Protein AF-A0A7K0YIB4-F1 (afdb_monomer_lite)

Foldseek 3Di:
DDDDDDDPDDPDFDFDDFDDDPDPDPDPPPPDVCRPDGDRDGDDDADDPPLDDCVNVVLVVCQVCQVVVVGHCVRFFPGWDDDPNDIDTDTDPVSPD

Sequence (97 aa):
MSNEVVHNGQPLLEVTSASQGMFGASGSGDTSGFGGLATVVPVPAPSERPYGSYFDVLADELIAALPDFDSSWDKAIEKVVVDHDELTLHVRPSELV

pLDDT: mean 75.06, std 23.52, range [31.98, 98.25]

Structure (mmCIF, N/CA/C/O backbone):
data_AF-A0A7K0YIB4-F1
#
_entry.id   AF-A0A7K0YIB4-F1
#
loop_
_atom_site.group_PDB
_atom_site.id
_atom_site.type_symbol
_atom_site.label_atom_id
_atom_site.label_alt_id
_atom_site.label_comp_id
_atom_site.label_asym_id
_atom_site.label_entity_id
_atom_site.label_seq_id
_atom_site.pdbx_PDB_ins_code
_atom_site.Cartn_x
_atom_site.Cartn_y
_atom_site.Cartn_z
_atom_site.occupancy
_atom_site.B_iso_or_equiv
_atom_site.auth_seq_id
_atom_site.auth_comp_id
_atom_site.auth_asym_id
_atom_site.auth_atom_id
_atom_site.pdbx_PDB_model_num
ATOM 1 N N . MET A 1 1 ? -6.238 -24.673 36.357 1.00 33.84 1 MET A N 1
ATOM 2 C CA . MET A 1 1 ? -7.582 -24.064 36.420 1.00 33.84 1 MET A CA 1
ATOM 3 C C . MET A 1 1 ? -7.373 -22.575 36.165 1.00 33.84 1 MET A C 1
ATOM 5 O O . MET A 1 1 ? -6.890 -21.913 37.064 1.00 33.84 1 MET A O 1
ATOM 9 N N . SER A 1 2 ? -7.495 -22.006 34.972 1.00 31.98 2 SER A N 1
ATOM 10 C CA . SER A 1 2 ? -8.217 -22.407 33.766 1.00 31.98 2 SER A CA 1
ATOM 11 C C . SER A 1 2 ? -7.490 -21.821 32.549 1.00 31.98 2 SER A C 1
ATOM 13 O O . SER A 1 2 ? -7.043 -20.680 32.601 1.00 31.98 2 SER A O 1
ATOM 15 N N . ASN A 1 3 ? -7.346 -22.619 31.491 1.00 39.25 3 ASN A N 1
ATOM 16 C CA . ASN A 1 3 ? -6.929 -22.148 30.172 1.00 39.25 3 ASN A CA 1
ATOM 17 C C . ASN A 1 3 ? -8.028 -21.255 29.595 1.00 39.25 3 ASN A C 1
ATOM 19 O O . ASN A 1 3 ? -9.192 -21.661 29.609 1.00 39.25 3 ASN A O 1
ATOM 23 N N . GLU A 1 4 ? -7.656 -20.119 29.013 1.00 32.69 4 GLU A N 1
ATOM 24 C CA . GLU A 1 4 ? -8.506 -19.452 28.032 1.00 32.69 4 GLU A CA 1
ATOM 25 C C . GLU A 1 4 ? -8.143 -19.976 26.638 1.00 32.69 4 GLU A C 1
ATOM 27 O O . GLU A 1 4 ? -6.976 -20.095 26.261 1.00 32.69 4 GLU A O 1
ATOM 32 N N . VAL A 1 5 ? -9.174 -20.428 25.934 1.00 44.59 5 VAL A N 1
ATOM 33 C CA . VAL A 1 5 ? -9.096 -21.196 24.697 1.00 44.59 5 VAL A CA 1
ATOM 34 C C . VAL A 1 5 ? -9.076 -20.213 23.533 1.00 44.59 5 VAL A C 1
ATOM 36 O O . VAL A 1 5 ? -10.084 -19.562 23.267 1.00 44.59 5 VAL A O 1
ATOM 39 N N . VAL A 1 6 ? -7.958 -20.125 22.809 1.00 44.91 6 VAL A N 1
ATOM 40 C CA . VAL A 1 6 ? -7.934 -19.439 21.511 1.00 44.91 6 VAL A CA 1
ATOM 41 C C . VAL A 1 6 ? -8.725 -20.304 20.527 1.00 44.91 6 VAL A C 1
ATOM 43 O O . VAL A 1 6 ? -8.323 -21.424 20.211 1.00 44.91 6 VAL A O 1
ATOM 46 N N . HIS A 1 7 ? -9.888 -19.819 20.086 1.00 33.84 7 HIS A N 1
ATOM 47 C CA . HIS A 1 7 ? -10.668 -20.481 19.042 1.00 33.84 7 HIS A CA 1
ATOM 48 C C . HIS A 1 7 ? -9.895 -20.446 17.720 1.00 33.84 7 HIS A C 1
ATOM 50 O O . HIS A 1 7 ? -9.468 -19.392 17.250 1.00 33.84 7 HIS A O 1
ATOM 56 N N . ASN A 1 8 ? -9.718 -21.626 17.133 1.00 37.41 8 ASN A N 1
ATOM 57 C CA . ASN A 1 8 ? -8.985 -21.839 15.894 1.00 37.41 8 ASN A CA 1
ATOM 58 C C . ASN A 1 8 ? -9.759 -21.209 14.720 1.00 37.41 8 ASN A C 1
ATOM 60 O O . ASN A 1 8 ? -10.848 -21.683 14.396 1.00 37.41 8 ASN A O 1
ATOM 64 N N . GLY A 1 9 ? -9.214 -20.158 14.096 1.00 36.03 9 GLY A N 1
ATOM 65 C CA . GLY A 1 9 ? -9.779 -19.586 12.864 1.00 36.03 9 GLY A CA 1
ATOM 66 C C . GLY A 1 9 ? -9.771 -18.063 12.716 1.00 36.03 9 GLY A C 1
ATOM 67 O O . GLY A 1 9 ? -10.468 -17.560 11.841 1.00 36.03 9 GLY A O 1
ATOM 68 N N . GLN A 1 10 ? -9.043 -17.304 13.537 1.00 36.25 10 GLN A N 1
ATOM 69 C CA . GLN A 1 10 ? -8.819 -15.874 13.281 1.00 36.25 10 GLN A CA 1
ATOM 70 C C . GLN A 1 10 ? -7.397 -15.684 12.742 1.00 36.25 10 GLN A C 1
ATOM 72 O O . GLN A 1 10 ? -6.473 -16.264 13.323 1.00 36.25 10 GLN A O 1
ATOM 77 N N . PRO A 1 11 ? -7.198 -14.942 11.634 1.00 38.25 11 PRO A N 1
ATOM 78 C CA . PRO A 1 11 ? -5.858 -14.674 11.133 1.00 38.25 11 PRO A CA 1
ATOM 79 C C . PRO A 1 11 ? -5.053 -13.998 12.244 1.00 38.25 11 PRO A C 1
ATOM 81 O O . PRO A 1 11 ? -5.582 -13.171 12.987 1.00 38.25 11 PRO A O 1
ATOM 84 N N . LEU A 1 12 ? -3.795 -14.416 12.390 1.00 45.12 12 LEU A N 1
ATOM 85 C CA . LEU A 1 12 ? -2.864 -13.893 13.381 1.00 45.12 12 LEU A CA 1
ATOM 86 C C . LEU A 1 12 ? -2.778 -12.372 13.191 1.00 45.12 12 LEU A C 1
ATOM 88 O O . LEU A 1 12 ? -2.172 -11.908 12.228 1.00 45.12 12 LEU A O 1
ATOM 92 N N . LEU A 1 13 ? -3.442 -11.607 14.059 1.00 47.88 13 LEU A N 1
ATOM 93 C CA . LEU A 1 13 ? -3.371 -10.153 14.034 1.00 47.88 13 LEU A CA 1
ATOM 94 C C . LEU A 1 13 ? -1.918 -9.777 14.311 1.00 47.88 13 LEU A C 1
ATOM 96 O O . LEU A 1 13 ? -1.404 -10.015 15.405 1.00 47.88 13 LEU A O 1
ATOM 100 N N . GLU A 1 14 ? -1.241 -9.249 13.300 1.00 50.41 14 GLU A N 1
ATOM 101 C CA . GLU A 1 14 ? 0.082 -8.670 13.471 1.00 50.41 14 GLU A CA 1
ATOM 102 C C . GLU A 1 14 ? -0.049 -7.497 14.456 1.00 50.41 14 GLU A C 1
ATOM 104 O O . GLU A 1 14 ? -0.951 -6.669 14.337 1.00 50.41 14 GLU A O 1
ATOM 109 N N . VAL A 1 15 ? 0.791 -7.483 15.492 1.00 53.59 15 VAL A N 1
ATOM 110 C CA . VAL A 1 15 ? 0.745 -6.490 16.574 1.00 53.59 15 VAL A CA 1
ATOM 111 C C . VAL A 1 15 ? 1.860 -5.483 16.333 1.00 53.59 15 VAL A C 1
ATOM 113 O O . VAL A 1 15 ? 3.034 -5.824 16.445 1.00 53.59 15 VAL A O 1
ATOM 116 N N . THR A 1 16 ? 1.508 -4.239 16.013 1.00 51.38 16 THR A N 1
ATOM 117 C CA . THR A 1 16 ? 2.479 -3.195 15.635 1.00 51.38 16 THR A CA 1
ATOM 118 C C . THR A 1 16 ? 3.004 -2.359 16.801 1.00 51.38 16 THR A C 1
ATOM 120 O O . THR A 1 16 ? 4.032 -1.704 16.650 1.00 51.38 16 THR A O 1
ATOM 123 N N . SER A 1 17 ? 2.369 -2.366 17.979 1.00 48.00 17 SER A N 1
ATOM 124 C CA . SER A 1 17 ? 2.920 -1.666 19.150 1.00 48.00 17 SER A CA 1
ATOM 125 C C . SER A 1 17 ? 2.371 -2.164 20.489 1.00 48.00 17 SER A C 1
ATOM 127 O O . SER A 1 17 ? 1.209 -2.543 20.600 1.00 48.00 17 SER A O 1
ATOM 129 N N . ALA A 1 18 ? 3.219 -2.122 21.520 1.00 55.25 18 ALA A N 1
ATOM 130 C CA . ALA A 1 18 ? 2.836 -2.230 22.924 1.00 55.25 18 ALA A CA 1
ATOM 131 C C . ALA A 1 18 ? 3.312 -0.955 23.638 1.00 55.25 18 ALA A C 1
ATOM 133 O O . ALA A 1 18 ? 4.514 -0.717 23.745 1.00 55.25 18 ALA A O 1
ATOM 134 N N . SER A 1 19 ? 2.389 -0.106 24.095 1.00 50.84 19 SER A N 1
ATOM 135 C CA . SER A 1 19 ? 2.742 1.074 24.892 1.00 50.84 19 SER A CA 1
ATOM 136 C C . SER A 1 19 ? 2.901 0.667 26.359 1.00 50.84 19 SER A C 1
ATOM 138 O O . SER A 1 19 ? 1.950 0.194 26.977 1.00 50.84 19 SER A O 1
ATOM 140 N N . GLN A 1 20 ? 4.103 0.825 26.921 1.00 52.47 20 GLN A N 1
ATOM 141 C CA . GLN A 1 20 ? 4.303 0.793 28.372 1.00 52.47 20 GLN A CA 1
ATOM 142 C C . GLN A 1 20 ? 4.018 2.193 28.931 1.00 52.47 20 GLN A C 1
ATOM 144 O O . GLN A 1 20 ? 4.462 3.190 28.365 1.00 52.47 20 GLN A O 1
ATOM 149 N N . GLY A 1 21 ? 3.237 2.264 30.014 1.00 52.06 21 GLY A N 1
ATOM 150 C CA . GLY A 1 21 ? 2.738 3.518 30.586 1.00 52.06 21 GLY A CA 1
ATOM 151 C C . GLY A 1 21 ? 3.818 4.587 30.807 1.00 52.06 21 GLY A C 1
ATOM 152 O O . GLY A 1 21 ? 4.951 4.291 31.172 1.00 52.06 21 GLY A O 1
ATOM 153 N N . MET A 1 22 ? 3.440 5.854 30.617 1.00 50.88 22 MET A N 1
ATOM 154 C CA . MET A 1 22 ? 4.346 7.014 30.527 1.00 50.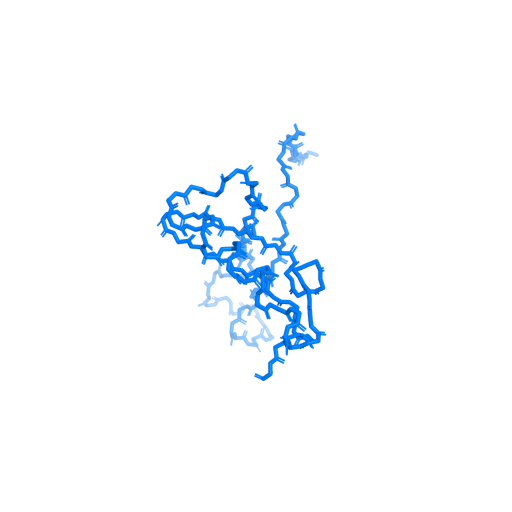88 22 MET A CA 1
ATOM 155 C C . MET A 1 22 ? 5.076 7.425 31.824 1.00 50.88 22 MET A C 1
ATOM 157 O O . MET A 1 22 ? 5.762 8.445 31.834 1.00 50.88 22 MET A O 1
ATOM 161 N N . PHE A 1 23 ? 4.952 6.680 32.926 1.00 53.09 23 PHE A N 1
ATOM 162 C CA . PHE A 1 23 ? 5.500 7.084 34.224 1.00 53.09 23 PHE A CA 1
ATOM 163 C C . PHE A 1 23 ? 6.409 5.997 34.808 1.00 53.09 23 PHE A C 1
ATOM 165 O O . PHE A 1 23 ? 5.945 4.966 35.287 1.00 53.09 23 PHE A O 1
ATOM 172 N N . GLY A 1 24 ? 7.722 6.252 34.779 1.00 51.28 24 GLY A N 1
ATOM 173 C CA . GLY A 1 24 ? 8.783 5.381 35.298 1.00 51.28 24 GLY A CA 1
ATOM 174 C C . GLY A 1 24 ? 8.864 5.318 36.828 1.00 51.28 24 GLY A C 1
ATOM 175 O O . GLY A 1 24 ? 9.915 5.591 37.402 1.00 51.28 24 GLY A O 1
ATOM 176 N N . ALA A 1 25 ? 7.766 4.984 37.507 1.00 49.44 25 ALA A N 1
ATOM 177 C CA . ALA A 1 25 ? 7.753 4.821 38.956 1.00 49.44 25 ALA A CA 1
ATOM 178 C C . ALA A 1 25 ? 8.293 3.437 39.366 1.00 49.44 25 ALA A C 1
ATOM 180 O O . ALA A 1 25 ? 7.665 2.409 39.124 1.00 49.44 25 ALA A O 1
ATOM 181 N N . SER A 1 26 ? 9.442 3.404 40.047 1.00 47.16 26 SER A N 1
ATOM 182 C CA . SER A 1 26 ? 9.929 2.227 40.775 1.00 47.16 26 SER A CA 1
ATOM 183 C C . SER A 1 26 ? 9.328 2.203 42.190 1.00 47.16 26 SER A C 1
ATOM 185 O O . SER A 1 26 ? 9.954 2.649 43.151 1.00 47.16 26 SER A O 1
ATOM 187 N N . GLY A 1 27 ? 8.086 1.741 42.331 1.00 58.06 27 GLY A N 1
ATOM 188 C CA . GLY A 1 27 ? 7.421 1.586 43.633 1.00 58.06 27 GLY A CA 1
ATOM 189 C C . GLY A 1 27 ? 5.915 1.348 43.506 1.00 58.06 27 GLY A C 1
ATOM 190 O O . GLY A 1 27 ? 5.342 1.646 42.463 1.00 58.06 27 GLY A O 1
ATOM 191 N N . SER A 1 28 ? 5.265 0.823 44.559 1.00 53.84 28 SER A N 1
ATOM 192 C CA . SER A 1 28 ? 3.832 0.442 44.570 1.00 53.84 28 SER A CA 1
ATOM 193 C C . SER A 1 28 ? 2.854 1.633 44.614 1.00 53.84 28 SER A C 1
ATOM 195 O O . SER A 1 28 ? 1.821 1.585 45.281 1.00 53.84 28 SER A O 1
ATOM 197 N N . GLY A 1 29 ? 3.200 2.726 43.940 1.00 51.31 29 GLY A N 1
ATOM 198 C CA . GLY A 1 29 ? 2.346 3.889 43.748 1.00 51.31 29 GLY A CA 1
ATOM 199 C C . GLY A 1 29 ? 1.604 3.770 42.427 1.00 51.31 29 GLY A C 1
ATOM 200 O O . GLY A 1 29 ? 1.908 4.488 41.481 1.00 51.31 29 GLY A O 1
ATOM 201 N N . ASP A 1 30 ? 0.664 2.833 42.362 1.00 56.66 30 ASP A N 1
ATOM 202 C CA . ASP A 1 30 ? -0.389 2.830 41.352 1.00 56.66 30 ASP A CA 1
ATOM 203 C C . ASP A 1 30 ? -1.185 4.142 41.474 1.00 56.66 30 ASP A C 1
ATOM 205 O O . ASP A 1 30 ? -2.007 4.309 42.373 1.00 56.66 30 ASP A O 1
ATOM 209 N N . THR A 1 31 ? -0.920 5.088 40.578 1.00 50.00 31 THR A N 1
ATOM 210 C CA . THR A 1 31 ? -1.813 6.227 40.316 1.00 50.00 31 THR A CA 1
ATOM 211 C C . THR A 1 31 ? -2.302 6.244 38.873 1.00 50.00 31 THR A C 1
ATOM 213 O O . THR A 1 31 ? -2.720 7.283 38.367 1.00 50.00 31 THR A O 1
ATOM 216 N N . SER A 1 32 ? -2.278 5.098 38.192 1.00 54.75 32 SER A N 1
ATOM 217 C CA . SER A 1 32 ? -2.786 5.006 36.824 1.00 54.75 32 SER A CA 1
ATOM 218 C C . SER A 1 32 ? -3.750 3.842 36.615 1.00 54.75 32 SER A C 1
ATOM 220 O O . SER A 1 32 ? -4.578 3.930 35.722 1.00 54.75 32 SER A O 1
ATOM 222 N N . GLY A 1 33 ? -3.705 2.757 37.394 1.00 49.81 33 GLY A N 1
ATOM 223 C CA . GLY A 1 33 ? -4.517 1.565 37.123 1.00 49.81 33 GLY A CA 1
ATOM 224 C C . GLY A 1 33 ? -4.266 0.915 35.746 1.00 49.81 33 GLY A C 1
ATOM 225 O O . GLY A 1 33 ? -4.926 -0.061 35.403 1.00 49.81 33 GLY A O 1
ATOM 226 N N . PHE A 1 34 ? -3.304 1.410 34.953 1.00 55.09 34 PHE A N 1
ATOM 227 C CA . PHE A 1 34 ? -3.016 0.970 33.579 1.00 55.09 34 PHE A CA 1
ATOM 228 C C . PHE A 1 34 ? -1.896 -0.085 33.503 1.00 55.09 34 PHE A C 1
ATOM 230 O O . PHE A 1 34 ? -1.441 -0.408 32.409 1.00 55.09 34 PHE A O 1
ATOM 237 N N . GLY A 1 35 ? -1.457 -0.653 34.637 1.00 49.91 35 GLY A N 1
ATOM 238 C CA . GLY A 1 35 ? -0.302 -1.567 34.760 1.00 49.91 35 GLY A CA 1
ATOM 239 C C . GLY A 1 35 ? -0.360 -2.884 33.964 1.00 49.91 35 GLY A C 1
ATOM 240 O O . GLY A 1 35 ? 0.533 -3.714 34.104 1.00 49.91 35 GLY A O 1
ATOM 241 N N . GLY A 1 36 ? -1.378 -3.078 33.126 1.00 55.41 36 GLY A N 1
ATOM 242 C CA . GLY A 1 36 ? -1.501 -4.211 32.211 1.00 55.41 36 GLY A CA 1
ATOM 243 C C . GLY A 1 36 ? -2.324 -3.929 30.951 1.00 55.41 36 GLY A C 1
ATOM 244 O O . GLY A 1 36 ? -2.680 -4.874 30.254 1.00 55.41 36 GLY A O 1
ATOM 245 N N . LEU A 1 37 ? -2.657 -2.667 30.645 1.00 55.28 37 LEU A N 1
ATOM 246 C CA . LEU A 1 37 ? -3.447 -2.339 29.454 1.00 55.28 37 LEU A CA 1
ATOM 247 C C . LEU A 1 37 ? -2.534 -2.226 28.230 1.00 55.28 37 LEU A C 1
ATOM 249 O O . LEU A 1 37 ? -2.117 -1.144 27.827 1.00 55.28 37 LEU A O 1
ATOM 253 N N . ALA A 1 38 ? -2.218 -3.380 27.647 1.00 59.88 38 ALA A N 1
ATOM 254 C CA . ALA A 1 38 ? -1.689 -3.458 26.296 1.00 59.88 38 ALA A CA 1
ATOM 255 C C . ALA A 1 38 ? -2.851 -3.277 25.309 1.00 59.88 38 ALA A C 1
ATOM 257 O O . ALA A 1 38 ? -3.704 -4.154 25.171 1.00 59.88 38 ALA A O 1
ATOM 258 N N . THR A 1 39 ? -2.899 -2.135 24.626 1.00 59.78 39 THR A N 1
ATOM 259 C CA . THR A 1 39 ? -3.812 -1.954 23.494 1.00 59.78 39 THR A CA 1
ATOM 260 C C . THR A 1 39 ? -3.291 -2.776 22.324 1.00 59.78 39 THR A C 1
ATOM 262 O O . THR A 1 39 ? -2.270 -2.436 21.731 1.00 59.78 39 THR A O 1
ATOM 265 N N . VAL A 1 40 ? -3.986 -3.862 21.989 1.00 57.50 40 VAL A N 1
ATOM 266 C CA . VAL A 1 40 ? -3.740 -4.595 20.745 1.00 57.50 40 VAL A CA 1
ATOM 267 C C . VAL A 1 40 ? -4.378 -3.795 19.618 1.00 57.50 40 VAL A C 1
ATOM 269 O O . VAL A 1 40 ? -5.601 -3.695 19.549 1.00 57.50 40 VAL A O 1
ATOM 272 N N . VAL A 1 41 ? -3.556 -3.207 18.750 1.00 65.19 41 VAL A N 1
ATOM 273 C CA . VAL A 1 41 ? -4.040 -2.608 17.503 1.00 65.19 41 VAL A CA 1
ATOM 274 C C . VAL A 1 41 ? -4.013 -3.703 16.436 1.00 65.19 41 VAL A C 1
ATOM 276 O O . VAL A 1 41 ? -2.920 -4.146 16.079 1.00 65.19 41 VAL A O 1
ATOM 279 N N . PRO A 1 42 ? -5.174 -4.188 15.959 1.00 66.19 42 PRO A N 1
ATOM 280 C CA . PRO A 1 42 ? -5.208 -5.174 14.892 1.00 66.19 42 PRO A CA 1
ATOM 281 C C . PRO A 1 42 ? -4.660 -4.552 13.609 1.00 66.19 42 PRO A C 1
ATOM 283 O O . PRO A 1 42 ? -5.141 -3.514 13.159 1.00 66.19 42 PRO A O 1
ATOM 286 N N . VAL A 1 43 ? -3.670 -5.196 12.999 1.00 71.12 43 VAL A N 1
ATOM 287 C CA . VAL A 1 43 ? -3.255 -4.864 11.636 1.00 71.12 43 VAL A CA 1
ATOM 288 C C . VAL A 1 43 ? -4.277 -5.458 10.657 1.00 71.12 43 VAL A C 1
ATOM 290 O O . VAL A 1 43 ? -4.514 -6.668 10.703 1.00 71.12 43 VAL A O 1
ATOM 293 N N . PRO A 1 44 ? -4.882 -4.651 9.764 1.00 81.81 44 PRO A N 1
ATOM 294 C CA . PRO A 1 44 ? -5.842 -5.156 8.788 1.00 81.81 44 PRO A CA 1
ATOM 295 C C . PRO A 1 44 ? -5.204 -6.177 7.845 1.00 81.81 44 PRO A C 1
ATOM 297 O O . PRO A 1 44 ? -4.042 -6.025 7.449 1.00 81.81 44 PRO A O 1
ATOM 300 N N . ALA A 1 45 ? -5.969 -7.197 7.459 1.00 88.12 45 ALA A N 1
ATOM 301 C CA . ALA A 1 45 ? -5.551 -8.155 6.442 1.00 88.12 45 ALA A CA 1
ATOM 302 C C . ALA A 1 45 ? -5.382 -7.468 5.067 1.00 88.12 45 ALA A C 1
ATOM 304 O O . ALA A 1 45 ? -6.032 -6.450 4.819 1.00 88.12 45 ALA A O 1
ATOM 305 N N . PRO A 1 46 ? -4.518 -7.995 4.177 1.00 93.62 46 PRO A N 1
ATOM 306 C CA . PRO A 1 46 ? -4.439 -7.533 2.793 1.00 93.62 46 PRO A CA 1
ATOM 307 C C . PRO A 1 46 ? -5.804 -7.621 2.103 1.00 93.62 46 PRO A C 1
ATOM 309 O O . PRO A 1 46 ? -6.478 -8.646 2.189 1.00 93.62 46 PRO A O 1
ATOM 312 N N . SER A 1 47 ? -6.176 -6.571 1.379 1.00 95.94 47 SER A N 1
ATOM 313 C CA . SER A 1 47 ? -7.291 -6.607 0.437 1.00 95.94 47 SER A CA 1
ATOM 314 C C . SER A 1 47 ? -6.867 -7.316 -0.848 1.00 95.94 47 SER A C 1
ATOM 316 O O . SER A 1 47 ? -5.734 -7.168 -1.307 1.00 95.94 47 SER A O 1
ATOM 318 N N . GLU A 1 48 ? -7.786 -8.070 -1.447 1.00 94.38 48 GLU A N 1
ATOM 319 C CA . GLU A 1 48 ? -7.580 -8.711 -2.747 1.00 94.38 48 GLU A CA 1
ATOM 320 C C . GLU A 1 48 ? -8.162 -7.851 -3.871 1.00 94.38 48 GLU A C 1
ATOM 322 O O . GLU A 1 48 ? -9.112 -7.095 -3.669 1.00 94.38 48 GLU A O 1
ATOM 327 N N . ARG A 1 49 ? -7.592 -7.974 -5.072 1.00 93.00 49 ARG A N 1
ATOM 328 C CA . ARG A 1 49 ? -8.152 -7.349 -6.274 1.00 93.00 49 ARG A CA 1
ATOM 329 C C . ARG A 1 49 ? -9.398 -8.116 -6.760 1.00 93.00 49 ARG A C 1
ATOM 331 O O . ARG A 1 49 ? -9.406 -9.344 -6.676 1.00 93.00 49 ARG A O 1
ATOM 338 N N . PRO A 1 50 ? -10.395 -7.445 -7.368 1.00 95.50 50 PRO A N 1
ATOM 339 C CA . PRO A 1 50 ? -10.478 -5.997 -7.56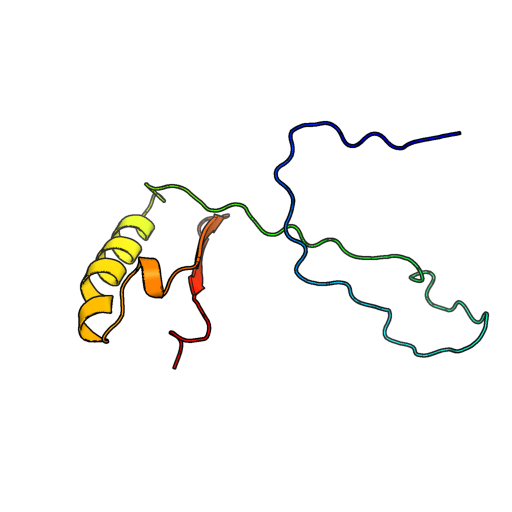8 1.00 95.50 50 PRO A CA 1
ATOM 340 C C . PRO A 1 50 ? -10.761 -5.256 -6.255 1.00 95.50 50 PRO A C 1
ATOM 342 O O . PRO A 1 50 ? -11.585 -5.689 -5.453 1.00 95.50 50 PRO A O 1
ATOM 345 N N . TYR A 1 51 ? -10.084 -4.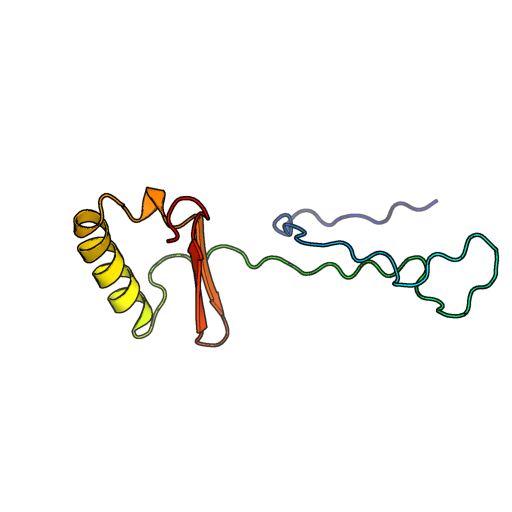127 -6.063 1.00 94.69 51 TYR A N 1
ATOM 346 C CA . TYR A 1 51 ? -10.225 -3.268 -4.886 1.00 94.69 51 TYR A CA 1
ATOM 347 C C . TYR A 1 51 ? -11.547 -2.490 -4.885 1.00 94.69 51 TYR A C 1
ATOM 349 O O . TYR A 1 51 ? -12.043 -2.105 -3.827 1.00 94.69 51 TYR A O 1
ATOM 357 N N . GLY A 1 52 ? -12.131 -2.281 -6.064 1.00 93.38 52 GLY A N 1
ATOM 358 C CA . GLY A 1 52 ? -13.355 -1.526 -6.266 1.00 93.38 52 GLY A CA 1
ATOM 359 C C . GLY A 1 52 ? -13.120 -0.025 -6.451 1.00 93.38 52 GLY A C 1
ATOM 360 O O . GLY A 1 52 ? -12.031 0.510 -6.233 1.00 93.38 52 GLY A O 1
ATOM 361 N N . SER A 1 53 ? -14.190 0.677 -6.844 1.00 94.50 53 SER A N 1
ATOM 362 C CA . SER A 1 53 ? -14.182 2.128 -7.087 1.00 94.50 53 SER A CA 1
ATOM 363 C C . SER A 1 53 ? -13.071 2.553 -8.069 1.00 94.50 53 SER A C 1
ATOM 365 O O . SER A 1 53 ? -12.735 1.824 -9.001 1.00 94.50 53 SER A O 1
ATOM 367 N N . TYR A 1 54 ? -12.510 3.749 -7.893 1.00 96.25 54 TYR A N 1
ATOM 368 C CA . TYR A 1 54 ? -11.360 4.246 -8.649 1.00 96.25 54 TYR A CA 1
ATOM 369 C C . TYR A 1 54 ? -10.015 3.681 -8.153 1.00 96.25 54 TYR A C 1
ATOM 371 O O . TYR A 1 54 ? -8.972 4.003 -8.725 1.00 96.25 54 TYR A O 1
ATOM 379 N N . PHE A 1 55 ? -10.008 2.847 -7.106 1.00 97.94 55 PHE A N 1
ATOM 380 C CA . PHE A 1 55 ? -8.776 2.318 -6.515 1.00 97.94 55 PHE A CA 1
ATOM 381 C C . PHE A 1 55 ? -8.049 1.355 -7.445 1.00 97.94 55 PHE A C 1
ATOM 383 O O . PHE A 1 55 ? -6.822 1.383 -7.499 1.00 97.94 55 PHE A O 1
ATOM 390 N N . ASP A 1 56 ? -8.785 0.547 -8.211 1.00 97.31 56 ASP A N 1
ATOM 391 C CA . ASP A 1 56 ? -8.182 -0.336 -9.213 1.00 97.31 56 ASP A CA 1
ATOM 392 C C . ASP A 1 56 ? -7.417 0.467 -10.270 1.00 97.31 56 ASP A C 1
ATOM 394 O O . ASP A 1 56 ? -6.271 0.143 -10.569 1.00 97.31 56 ASP A O 1
ATOM 398 N N . VAL A 1 57 ? -8.000 1.578 -10.736 1.00 97.94 57 VAL A N 1
ATOM 399 C CA . VAL A 1 57 ? -7.357 2.483 -11.699 1.00 97.94 57 VAL A CA 1
ATOM 400 C C . VAL A 1 57 ? -6.087 3.090 -11.108 1.00 97.94 57 VAL A C 1
ATOM 402 O O . VAL A 1 57 ? -5.047 3.048 -11.749 1.00 97.94 57 VAL A O 1
ATOM 405 N N . LEU A 1 58 ? -6.127 3.605 -9.873 1.00 97.31 58 LEU A N 1
ATOM 406 C CA . LEU A 1 58 ? -4.923 4.150 -9.231 1.00 97.31 58 LEU A CA 1
ATOM 407 C C . LEU A 1 58 ? -3.821 3.106 -9.068 1.00 97.31 58 LEU A C 1
ATOM 409 O O . LEU A 1 58 ? -2.648 3.405 -9.279 1.00 97.31 58 LEU A O 1
ATOM 413 N N . ALA A 1 59 ? -4.192 1.890 -8.676 1.00 97.31 59 ALA A N 1
ATOM 414 C CA . ALA A 1 59 ? -3.234 0.816 -8.518 1.00 97.31 59 ALA A CA 1
ATOM 415 C C . ALA A 1 59 ? -2.642 0.396 -9.878 1.00 97.31 59 ALA A C 1
ATOM 417 O O . ALA A 1 59 ? -1.438 0.182 -9.956 1.00 97.31 59 ALA A O 1
ATOM 418 N N . ASP A 1 60 ? -3.436 0.349 -10.950 1.00 97.62 60 ASP A N 1
ATOM 419 C CA . ASP A 1 60 ? -2.949 0.065 -12.308 1.00 97.62 60 ASP A CA 1
ATOM 420 C C . ASP A 1 60 ? -2.023 1.167 -12.846 1.00 97.62 60 ASP A C 1
ATOM 422 O O . ASP A 1 60 ? -0.958 0.865 -13.384 1.00 97.62 60 ASP A O 1
ATOM 426 N N . GLU A 1 61 ? -2.372 2.438 -12.641 1.00 98.19 61 GLU A N 1
ATOM 427 C CA . GLU A 1 61 ? -1.522 3.575 -13.015 1.00 98.19 61 GLU A CA 1
ATOM 428 C C . GLU A 1 61 ? -0.197 3.563 -12.238 1.00 98.19 61 GLU A C 1
ATOM 430 O O . GLU A 1 61 ? 0.864 3.799 -12.815 1.00 98.19 61 GLU A O 1
ATOM 435 N N . LEU A 1 62 ? -0.215 3.215 -10.945 1.00 96.38 62 LEU A N 1
ATOM 436 C CA . LEU A 1 62 ? 1.016 3.084 -10.165 1.00 96.38 62 LEU A CA 1
ATOM 437 C C . LEU A 1 62 ? 1.875 1.908 -10.655 1.00 96.38 62 LEU A C 1
ATOM 439 O O . LEU A 1 62 ? 3.087 2.059 -10.787 1.00 96.38 62 LEU A O 1
ATOM 443 N N . ILE A 1 63 ? 1.267 0.758 -10.975 1.00 97.38 63 ILE A N 1
ATOM 444 C CA . ILE A 1 63 ? 1.971 -0.384 -11.587 1.00 97.38 63 ILE A CA 1
ATOM 445 C C . ILE A 1 63 ? 2.660 0.043 -12.888 1.00 97.38 63 ILE A C 1
ATOM 447 O O . ILE A 1 63 ? 3.800 -0.357 -13.130 1.00 97.38 63 ILE A O 1
ATOM 451 N N . ALA A 1 64 ? 1.987 0.853 -13.708 1.00 98.25 64 ALA A N 1
ATOM 452 C CA . ALA A 1 64 ? 2.524 1.342 -14.972 1.00 98.25 64 ALA A CA 1
ATOM 453 C C . ALA A 1 64 ? 3.642 2.383 -14.794 1.00 98.25 64 ALA A C 1
ATOM 455 O O . ALA A 1 64 ? 4.580 2.388 -15.585 1.00 98.25 64 ALA A O 1
ATOM 456 N N . ALA A 1 65 ? 3.561 3.235 -13.767 1.00 97.62 65 ALA A N 1
ATOM 457 C CA . ALA A 1 65 ? 4.503 4.333 -13.546 1.00 97.62 65 ALA A CA 1
ATOM 458 C C . ALA A 1 65 ? 5.777 3.929 -12.781 1.00 97.62 65 ALA A C 1
ATOM 460 O O . ALA A 1 65 ? 6.838 4.492 -13.030 1.00 97.62 65 ALA A O 1
ATOM 461 N N . LEU A 1 66 ? 5.710 2.965 -11.852 1.00 96.19 66 LEU A N 1
ATOM 462 C CA . LEU A 1 66 ? 6.859 2.565 -11.017 1.00 96.19 66 LEU A CA 1
ATOM 463 C C . LEU A 1 66 ? 8.139 2.179 -11.796 1.00 96.19 66 LEU A C 1
ATOM 465 O O . LEU A 1 66 ? 9.225 2.525 -11.317 1.00 96.19 66 LEU A O 1
ATOM 469 N N . PRO A 1 67 ? 8.067 1.519 -12.971 1.00 97.25 67 PRO A N 1
ATOM 470 C CA . PRO A 1 67 ? 9.249 1.223 -13.780 1.00 97.25 67 PRO A CA 1
ATOM 471 C C . PRO A 1 67 ? 10.057 2.456 -14.203 1.00 97.25 67 PRO A C 1
ATOM 473 O O . PRO A 1 67 ? 11.275 2.350 -14.327 1.00 97.25 67 PRO A O 1
ATOM 476 N N . ASP A 1 68 ? 9.423 3.622 -14.361 1.00 96.75 68 ASP A N 1
ATOM 477 C CA . ASP A 1 68 ? 10.114 4.875 -14.708 1.00 96.75 68 ASP A CA 1
ATOM 478 C C . ASP A 1 68 ? 11.019 5.387 -13.567 1.00 96.75 68 ASP A C 1
ATOM 480 O O . ASP A 1 68 ? 11.847 6.275 -13.772 1.00 96.75 68 ASP A O 1
ATOM 484 N N . PHE A 1 69 ? 10.883 4.810 -12.367 1.00 93.88 69 PHE A N 1
ATOM 485 C CA . PHE A 1 69 ? 11.628 5.154 -11.153 1.00 93.88 69 PHE A CA 1
ATOM 486 C C . PHE A 1 69 ? 12.513 3.998 -10.648 1.00 93.88 69 PHE A C 1
ATOM 488 O O . PHE A 1 69 ? 12.817 3.937 -9.457 1.00 93.88 69 PHE A O 1
ATOM 495 N N . ASP A 1 70 ? 12.902 3.056 -11.518 1.00 95.69 70 ASP A N 1
ATOM 496 C CA . ASP A 1 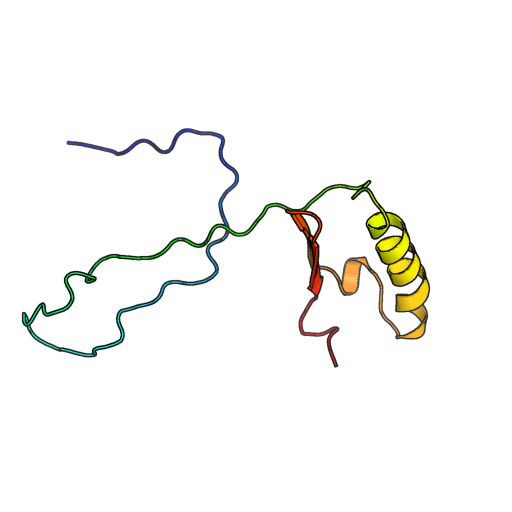70 ? 13.686 1.856 -11.159 1.00 95.69 70 ASP A CA 1
ATOM 497 C C . ASP A 1 70 ? 13.043 1.015 -10.026 1.00 95.69 70 ASP A C 1
ATOM 499 O O . ASP A 1 70 ? 13.714 0.365 -9.203 1.00 95.69 70 ASP A O 1
ATOM 503 N N . SER A 1 71 ? 11.708 1.012 -9.978 1.00 96.69 71 SER A N 1
ATOM 504 C CA . SER A 1 71 ? 10.920 0.250 -9.011 1.00 96.69 71 SER A CA 1
ATOM 505 C C . SER A 1 71 ? 9.853 -0.614 -9.693 1.00 96.69 71 SER A C 1
ATOM 507 O O . SER A 1 71 ? 9.676 -0.606 -10.910 1.00 96.69 71 SER A O 1
ATOM 509 N N . SER A 1 72 ? 9.165 -1.434 -8.906 1.00 97.56 72 SER A N 1
ATOM 510 C CA . SER A 1 72 ? 8.046 -2.258 -9.359 1.00 97.56 72 SER A CA 1
ATOM 511 C C . SER A 1 72 ? 7.053 -2.456 -8.223 1.00 97.56 72 SER A C 1
ATOM 513 O O . SER A 1 72 ? 7.393 -2.277 -7.053 1.00 97.56 72 SER A O 1
ATOM 515 N N . TRP A 1 73 ? 5.825 -2.847 -8.556 1.00 96.50 73 TRP A N 1
ATOM 516 C CA . TRP A 1 73 ? 4.778 -3.057 -7.557 1.00 96.50 73 TRP A CA 1
ATOM 517 C C . TRP A 1 73 ? 5.193 -4.058 -6.472 1.00 96.50 73 TRP A C 1
ATOM 519 O O . TRP A 1 73 ? 5.152 -3.730 -5.291 1.00 96.50 73 TRP A O 1
ATOM 529 N N . ASP A 1 74 ? 5.687 -5.234 -6.867 1.00 96.25 74 ASP A N 1
ATOM 530 C CA . ASP A 1 74 ? 6.105 -6.287 -5.928 1.00 96.25 74 ASP A CA 1
ATOM 531 C C . ASP A 1 74 ? 7.341 -5.900 -5.098 1.00 96.25 74 ASP A C 1
ATOM 533 O O . ASP A 1 74 ? 7.572 -6.429 -4.006 1.00 96.25 74 ASP A O 1
ATOM 537 N N . LYS A 1 75 ? 8.160 -4.978 -5.619 1.00 96.69 75 LYS A N 1
ATOM 538 C CA . LYS A 1 75 ? 9.327 -4.440 -4.918 1.00 96.69 75 LYS A CA 1
ATOM 539 C C . LYS A 1 75 ? 8.901 -3.413 -3.869 1.00 96.69 75 LYS A C 1
ATOM 541 O O . LYS A 1 75 ? 9.367 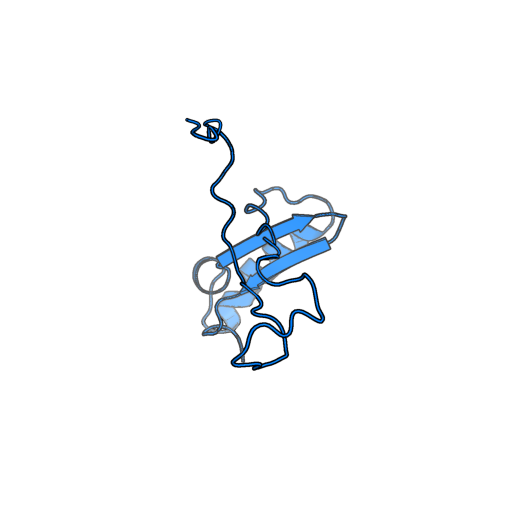-3.497 -2.735 1.00 96.69 75 LYS A O 1
ATOM 546 N N . ALA A 1 76 ? 8.015 -2.485 -4.228 1.00 96.94 76 ALA A N 1
ATOM 547 C CA . ALA A 1 76 ? 7.628 -1.349 -3.396 1.00 96.94 76 ALA A CA 1
ATOM 548 C C . ALA A 1 76 ? 6.503 -1.640 -2.404 1.00 96.94 76 ALA A C 1
ATOM 550 O O . ALA A 1 76 ? 6.563 -1.157 -1.276 1.00 96.94 76 ALA A O 1
ATOM 551 N N . ILE A 1 77 ? 5.486 -2.407 -2.789 1.00 96.62 77 ILE A N 1
ATOM 552 C CA . ILE A 1 77 ? 4.257 -2.559 -2.008 1.00 96.62 77 ILE A CA 1
ATOM 553 C C . ILE A 1 77 ? 4.293 -3.866 -1.214 1.00 96.62 77 ILE A C 1
ATOM 555 O O . ILE A 1 77 ? 4.380 -4.955 -1.773 1.00 96.62 77 ILE A O 1
ATOM 559 N N . GLU A 1 78 ? 4.205 -3.767 0.111 1.00 95.25 78 GLU A N 1
ATOM 560 C CA . GLU A 1 78 ? 4.130 -4.920 1.017 1.00 95.25 78 GLU A CA 1
ATOM 561 C C . GLU A 1 78 ? 2.701 -5.438 1.161 1.00 95.25 78 GLU A C 1
ATOM 563 O O . GLU A 1 78 ? 2.468 -6.644 1.232 1.00 95.25 78 GLU A O 1
ATOM 568 N N . LYS A 1 79 ? 1.741 -4.514 1.237 1.00 94.69 79 LYS A N 1
ATOM 569 C CA . LYS A 1 79 ? 0.331 -4.814 1.466 1.00 94.69 79 LYS A CA 1
ATOM 570 C C . LYS A 1 79 ? -0.540 -3.668 0.974 1.00 94.69 79 LYS A C 1
ATOM 572 O O . LYS A 1 79 ? -0.211 -2.502 1.181 1.00 94.69 79 LYS A O 1
ATOM 577 N N . VAL A 1 80 ? -1.693 -4.008 0.411 1.00 96.75 80 VAL A N 1
ATOM 578 C CA . VAL A 1 80 ? -2.780 -3.057 0.159 1.00 96.75 80 VAL A CA 1
ATOM 579 C C . VAL A 1 80 ? -3.919 -3.331 1.125 1.00 96.75 80 VAL A C 1
ATOM 581 O O . VAL A 1 80 ? -4.252 -4.489 1.362 1.00 96.75 80 VAL A O 1
ATOM 584 N N . VAL A 1 81 ? -4.504 -2.277 1.681 1.00 96.31 81 VAL A N 1
ATOM 585 C CA . VAL A 1 81 ? -5.711 -2.345 2.508 1.00 96.31 81 VAL A CA 1
ATOM 586 C C . VAL A 1 81 ? -6.712 -1.340 1.962 1.00 96.31 81 VAL A C 1
ATOM 588 O O . VAL A 1 81 ? -6.373 -0.175 1.774 1.00 96.31 81 VAL A O 1
ATOM 591 N N . VAL A 1 82 ? -7.934 -1.796 1.724 1.00 95.81 82 VAL A N 1
ATOM 592 C CA . VAL A 1 82 ? -9.095 -0.955 1.449 1.00 95.81 82 VAL A CA 1
ATOM 593 C C . VAL A 1 82 ? -10.076 -1.133 2.592 1.00 95.81 82 VAL A C 1
ATOM 595 O O . VAL A 1 82 ? -10.526 -2.249 2.851 1.00 95.81 82 VAL A O 1
ATOM 598 N N . ASP A 1 83 ? -10.390 -0.041 3.273 1.00 93.88 83 ASP A N 1
ATOM 599 C CA . ASP A 1 83 ? -11.335 -0.023 4.384 1.00 93.88 83 ASP A CA 1
ATOM 600 C C . ASP A 1 83 ? -12.029 1.341 4.445 1.00 93.88 83 ASP A C 1
ATOM 602 O O . AS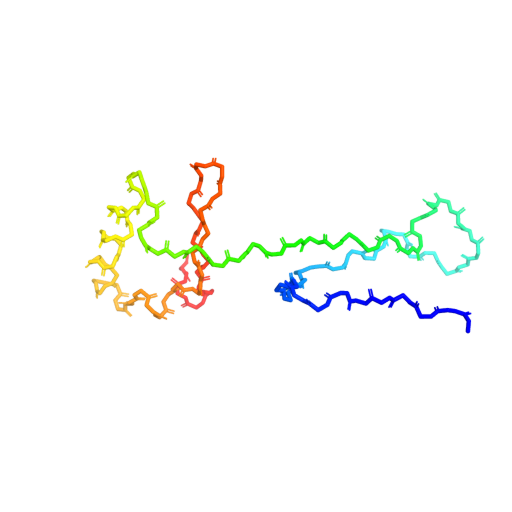P A 1 83 ? -11.395 2.355 4.182 1.00 93.88 83 ASP A O 1
ATOM 606 N N . HIS A 1 84 ? -13.330 1.371 4.748 1.00 93.75 84 HIS A N 1
ATOM 607 C CA . HIS A 1 84 ? -14.128 2.609 4.840 1.00 93.75 84 HIS A CA 1
ATOM 608 C C . HIS A 1 84 ? -13.935 3.613 3.676 1.00 93.75 84 HIS A C 1
ATOM 610 O O . HIS A 1 84 ? -13.838 4.815 3.904 1.00 93.75 84 HIS A O 1
ATOM 616 N N . ASP A 1 85 ? -13.901 3.128 2.429 1.00 94.06 85 ASP A N 1
ATOM 617 C CA . ASP A 1 85 ? -13.636 3.939 1.225 1.00 94.06 85 ASP A CA 1
ATOM 618 C C . ASP A 1 85 ? -12.263 4.653 1.221 1.00 94.06 85 ASP A C 1
ATOM 620 O O . ASP A 1 85 ? -12.067 5.646 0.518 1.00 94.06 85 ASP A O 1
ATOM 624 N N . GLU A 1 86 ? -11.278 4.125 1.952 1.00 95.94 86 GLU A N 1
ATOM 625 C CA . GLU A 1 86 ? -9.887 4.581 1.940 1.00 95.94 86 GLU A CA 1
ATOM 626 C C . GLU A 1 86 ? -8.943 3.484 1.428 1.00 95.94 86 GLU A C 1
ATOM 628 O O . GLU A 1 86 ? -8.993 2.335 1.867 1.00 95.94 86 GLU A O 1
ATOM 633 N N . LEU A 1 87 ? -8.045 3.853 0.508 1.00 96.00 87 LEU A N 1
ATOM 634 C CA . LEU A 1 87 ? -6.969 2.997 0.004 1.00 96.00 87 LEU A CA 1
ATOM 635 C C . LEU A 1 87 ? -5.667 3.300 0.753 1.00 96.00 87 LEU A C 1
ATOM 637 O O . LEU A 1 87 ? -5.120 4.396 0.641 1.00 96.00 87 LEU A O 1
ATOM 641 N N . THR A 1 88 ? -5.127 2.299 1.443 1.00 95.94 88 THR A N 1
ATOM 642 C CA . THR A 1 88 ? -3.822 2.352 2.109 1.00 95.94 88 THR A CA 1
ATOM 643 C C . THR A 1 88 ? -2.824 1.431 1.412 1.00 95.94 88 THR A C 1
ATOM 645 O O . THR A 1 88 ? -3.049 0.226 1.286 1.00 95.94 88 THR A O 1
ATOM 648 N N . LEU A 1 89 ? -1.684 1.991 1.001 1.00 96.38 89 LEU A N 1
ATOM 649 C CA . LEU A 1 89 ? -0.541 1.255 0.463 1.00 96.38 89 LEU A CA 1
ATOM 650 C C . LEU A 1 89 ? 0.559 1.187 1.527 1.00 96.38 89 LEU A C 1
ATOM 652 O O . LEU A 1 89 ? 1.126 2.208 1.910 1.00 96.38 89 LEU A O 1
ATOM 656 N N . HIS A 1 90 ? 0.880 -0.013 2.001 1.00 95.50 90 HIS A N 1
ATOM 657 C CA . HIS A 1 90 ? 2.049 -0.232 2.847 1.00 95.50 90 HIS A CA 1
ATOM 658 C C . HIS A 1 90 ? 3.282 -0.337 1.950 1.00 95.50 90 HIS A C 1
ATOM 660 O O . HIS A 1 90 ? 3.461 -1.342 1.262 1.00 95.50 90 HIS A O 1
ATOM 666 N N . VAL A 1 91 ? 4.100 0.715 1.927 1.00 96.19 91 VAL A N 1
ATOM 667 C CA . VAL A 1 91 ? 5.296 0.808 1.078 1.00 96.19 91 VAL A CA 1
ATOM 668 C C . VAL A 1 91 ? 6.540 0.429 1.878 1.00 96.19 91 VAL A C 1
ATOM 670 O O . VAL A 1 91 ? 6.698 0.860 3.023 1.00 96.19 91 VAL A O 1
ATOM 673 N N . ARG A 1 92 ? 7.451 -0.340 1.273 1.00 95.88 92 ARG A N 1
ATOM 674 C CA . ARG A 1 92 ? 8.761 -0.637 1.862 1.00 95.88 92 ARG A CA 1
ATOM 675 C C . ARG A 1 92 ? 9.523 0.664 2.116 1.00 95.88 92 ARG A C 1
ATOM 677 O O . ARG A 1 92 ? 9.680 1.447 1.180 1.00 95.88 92 ARG A O 1
ATOM 684 N N . PRO A 1 93 ? 10.105 0.872 3.311 1.00 96.06 93 PRO A N 1
ATOM 685 C CA . PRO A 1 93 ? 10.876 2.082 3.593 1.00 96.06 93 PRO A CA 1
ATOM 686 C C . PRO A 1 93 ? 12.042 2.319 2.625 1.00 96.06 93 PRO A C 1
ATOM 688 O O . PRO A 1 93 ? 12.399 3.461 2.377 1.00 96.06 93 PRO A O 1
ATOM 691 N N . SER A 1 94 ? 12.625 1.255 2.060 1.00 95.06 94 SER A N 1
ATOM 692 C CA . SER A 1 94 ? 13.715 1.346 1.077 1.00 95.06 94 SER A CA 1
ATOM 693 C C . SER A 1 94 ? 13.293 1.897 -0.287 1.00 95.06 94 SER A C 1
ATOM 695 O O . SER A 1 94 ? 14.157 2.232 -1.087 1.00 95.06 94 SER A O 1
ATOM 697 N N . GLU A 1 95 ? 11.990 1.949 -0.562 1.00 95.12 95 GLU A N 1
ATOM 698 C CA . GLU A 1 95 ? 11.414 2.431 -1.822 1.00 95.12 95 GLU A CA 1
ATOM 699 C C . GLU A 1 95 ? 10.716 3.795 -1.639 1.00 95.12 95 GLU A C 1
ATOM 701 O O . GLU A 1 95 ? 10.049 4.279 -2.550 1.00 95.12 95 GLU A O 1
ATOM 706 N N . LEU A 1 96 ? 10.874 4.422 -0.465 1.00 90.38 96 LEU A N 1
ATOM 707 C CA . LEU A 1 96 ? 10.441 5.789 -0.168 1.00 90.38 96 LEU A CA 1
ATOM 708 C C . LEU A 1 96 ? 11.658 6.731 -0.169 1.00 90.38 96 LEU A C 1
ATOM 710 O O . LEU A 1 96 ? 12.720 6.368 0.339 1.00 90.38 96 LEU A O 1
ATOM 714 N N . VAL A 1 97 ? 11.494 7.930 -0.740 1.00 82.50 97 VAL A N 1
ATOM 715 C CA . VAL A 1 97 ? 12.541 8.966 -0.888 1.00 82.50 97 VAL A CA 1
ATOM 716 C C . VAL A 1 97 ? 12.342 10.098 0.111 1.00 82.50 97 VAL A C 1
ATOM 718 O O . VAL A 1 97 ? 11.174 10.504 0.307 1.00 82.50 97 VAL A O 1
#

Radius of gyration: 20.37 Å; chains: 1; bounding box: 28×33×60 Å

Secondary structure (DSSP, 8-state):
-------TTS----B---PPPS----SS--SSS-TT-----BPPPPPPSP--TTHHHHHHHHHHHGGGGT--HHHHEEEEEEETTEEEEEE-GGG--